Protein AF-T1BQ71-F1 (afdb_monomer)

Secondary structure (DSSP, 8-state):
-EEEEEEEEETTEEEEEEEE----SSPPPSS--SS---EEE-SSEEEEETTS-EEEPP-HHHHHHHHHHHHHHHHHTSPTTSHHHHHHHHHHHTT-

Structure (mmCIF, N/CA/C/O backbone):
data_AF-T1BQ71-F1
#
_entry.id   AF-T1BQ71-F1
#
loop_
_atom_site.group_PDB
_atom_site.id
_atom_site.type_symbol
_atom_site.label_atom_id
_atom_site.label_alt_id
_atom_site.label_comp_id
_atom_site.label_asym_id
_atom_site.label_entity_id
_atom_site.label_seq_id
_atom_site.pdbx_PDB_ins_code
_atom_site.Cartn_x
_atom_site.Cartn_y
_atom_site.Cartn_z
_atom_site.occupancy
_atom_site.B_iso_or_equiv
_atom_site.auth_seq_id
_atom_site.auth_comp_id
_atom_site.auth_asym_id
_atom_site.auth_atom_id
_atom_site.pdbx_PDB_model_num
ATOM 1 N N . ARG A 1 1 ? -10.513 24.372 6.478 1.00 85.62 1 ARG A N 1
ATOM 2 C CA . ARG A 1 1 ? -9.535 25.338 5.895 1.00 85.62 1 ARG A CA 1
ATOM 3 C C . ARG A 1 1 ? -8.284 24.596 5.413 1.00 85.62 1 ARG A C 1
ATOM 5 O O . ARG A 1 1 ? -7.775 23.786 6.172 1.00 85.62 1 ARG A O 1
ATOM 12 N N . VAL A 1 2 ? -7.765 24.852 4.202 1.00 90.38 2 VAL A N 1
ATOM 13 C CA . VAL A 1 2 ? -6.501 24.230 3.730 1.00 90.38 2 VAL A CA 1
ATOM 14 C C . VAL A 1 2 ? -5.316 24.754 4.546 1.00 90.38 2 VAL A C 1
ATOM 16 O O . VAL A 1 2 ? -5.191 25.960 4.754 1.00 90.38 2 VAL A O 1
ATOM 19 N N . LYS A 1 3 ? -4.466 23.841 5.019 1.00 93.19 3 LYS A N 1
ATOM 20 C CA . LYS A 1 3 ? -3.252 24.126 5.795 1.00 93.19 3 LYS A CA 1
ATOM 21 C C . LYS A 1 3 ? -1.999 24.063 4.943 1.00 93.19 3 LYS A C 1
ATOM 23 O O . LYS A 1 3 ? -1.131 24.920 5.067 1.00 93.19 3 LYS A O 1
ATOM 28 N N . THR A 1 4 ? -1.914 23.059 4.079 1.00 95.31 4 THR A N 1
ATOM 29 C CA . THR A 1 4 ? -0.730 22.811 3.259 1.00 95.31 4 THR A CA 1
ATOM 30 C C . THR A 1 4 ? -1.160 22.238 1.918 1.00 95.31 4 THR A C 1
ATOM 32 O O . THR A 1 4 ? -2.098 21.444 1.849 1.00 95.31 4 THR A O 1
ATOM 35 N N . CYS A 1 5 ? -0.471 22.659 0.860 1.00 95.62 5 CYS A N 1
ATOM 36 C CA . CYS A 1 5 ? -0.544 22.054 -0.461 1.00 95.62 5 CYS A CA 1
ATOM 37 C C . CYS A 1 5 ? 0.879 21.672 -0.867 1.00 95.62 5 CYS A C 1
ATOM 39 O O . CYS A 1 5 ? 1.713 22.554 -1.074 1.00 95.62 5 CYS A O 1
ATOM 41 N N . THR A 1 6 ? 1.152 20.374 -0.949 1.00 96.88 6 THR A N 1
ATOM 42 C CA . THR A 1 6 ? 2.432 19.853 -1.431 1.00 96.88 6 THR A CA 1
ATOM 43 C C . THR A 1 6 ? 2.238 19.365 -2.855 1.00 96.88 6 THR A C 1
ATOM 45 O O . THR A 1 6 ? 1.397 18.502 -3.111 1.00 96.88 6 THR A O 1
ATOM 48 N N . VAL A 1 7 ? 3.006 19.925 -3.789 1.00 96.69 7 VAL A N 1
ATOM 49 C CA . VAL A 1 7 ? 3.049 19.442 -5.170 1.00 96.69 7 VAL A CA 1
ATOM 50 C C . VAL A 1 7 ? 4.261 18.542 -5.317 1.00 96.69 7 VAL A C 1
ATOM 52 O O . VAL A 1 7 ? 5.396 18.993 -5.170 1.00 96.69 7 VAL A O 1
ATOM 55 N N . GLU A 1 8 ? 4.017 17.276 -5.620 1.00 95.06 8 GLU A N 1
ATOM 56 C CA . GLU A 1 8 ? 5.065 16.279 -5.794 1.00 95.06 8 GLU A CA 1
ATOM 57 C C . GLU A 1 8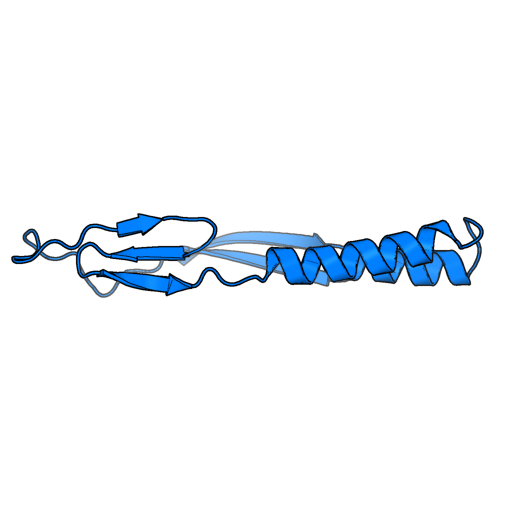 ? 4.922 15.545 -7.124 1.00 95.06 8 GLU A C 1
ATOM 59 O O . GLU A 1 8 ? 3.853 15.496 -7.740 1.00 95.06 8 GLU A O 1
ATOM 64 N N . ARG A 1 9 ? 6.038 14.988 -7.591 1.00 91.56 9 ARG A N 1
ATOM 65 C CA . ARG A 1 9 ? 6.091 14.203 -8.818 1.00 91.56 9 ARG A CA 1
ATOM 66 C C . ARG A 1 9 ? 6.6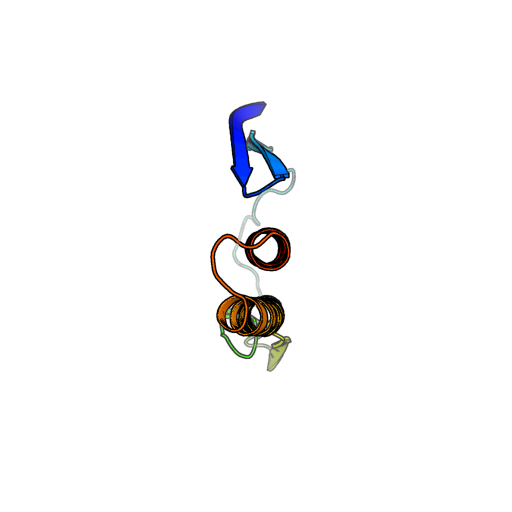28 12.817 -8.511 1.00 91.56 9 ARG A C 1
ATOM 68 O O . ARG A 1 9 ? 7.776 12.680 -8.097 1.00 91.56 9 ARG A O 1
ATOM 75 N N . GLU A 1 10 ? 5.842 11.800 -8.833 1.00 88.31 10 GLU A N 1
ATOM 76 C CA . GLU A 1 10 ? 6.244 10.399 -8.741 1.00 88.31 10 GLU A CA 1
ATOM 77 C C . GLU A 1 10 ? 6.226 9.772 -10.141 1.00 88.31 10 GLU A C 1
ATOM 79 O O . GLU A 1 10 ? 5.188 9.656 -10.802 1.00 88.31 10 GLU A O 1
ATOM 84 N N . GLY A 1 11 ? 7.410 9.414 -10.644 1.00 83.50 11 GLY A N 1
ATOM 85 C CA . GLY A 1 11 ? 7.578 8.917 -12.009 1.00 83.50 11 GLY A CA 1
ATOM 86 C C . GLY A 1 11 ? 7.124 9.932 -13.070 1.00 83.50 11 GLY A C 1
ATOM 87 O O . GLY A 1 11 ? 7.742 10.984 -13.271 1.00 83.50 11 GLY A O 1
ATOM 88 N N . ASP A 1 12 ? 6.061 9.596 -13.802 1.00 81.75 12 ASP A N 1
ATOM 89 C CA . ASP A 1 12 ? 5.435 10.450 -14.818 1.00 81.75 12 ASP A CA 1
ATOM 90 C C . ASP A 1 12 ? 4.124 11.111 -14.360 1.00 81.75 12 ASP A C 1
ATOM 92 O O . ASP A 1 12 ? 3.467 11.764 -15.171 1.00 81.75 12 ASP A O 1
ATOM 96 N N . ARG A 1 13 ? 3.764 10.989 -13.076 1.00 87.00 13 ARG A N 1
ATOM 97 C CA . ARG A 1 13 ? 2.549 11.568 -12.490 1.00 87.00 13 ARG A CA 1
ATOM 98 C C . ARG A 1 13 ? 2.882 12.739 -11.570 1.00 87.00 13 ARG A C 1
ATOM 100 O O . ARG A 1 13 ? 3.891 12.716 -10.869 1.00 87.00 13 ARG A O 1
ATOM 107 N N . TRP A 1 14 ? 2.014 13.744 -11.580 1.00 94.62 14 TRP A N 1
ATOM 108 C CA . TRP A 1 14 ? 2.027 14.861 -10.638 1.00 94.62 14 TRP A CA 1
ATOM 109 C C . TRP A 1 14 ? 0.870 14.704 -9.658 1.00 94.62 14 TRP A C 1
ATOM 111 O O . TRP A 1 14 ? -0.238 14.360 -10.071 1.00 94.62 14 TRP A O 1
ATOM 121 N N . PHE A 1 15 ? 1.129 14.985 -8.387 1.00 94.94 15 PHE A N 1
ATOM 122 C CA . PHE A 1 15 ? 0.147 14.954 -7.314 1.00 94.94 15 PHE A CA 1
ATOM 123 C C . PHE A 1 15 ? 0.115 16.314 -6.621 1.00 94.94 15 PHE A C 1
ATOM 125 O O . PHE A 1 15 ? 1.157 16.919 -6.374 1.00 94.94 15 PHE A O 1
ATOM 132 N N . ALA A 1 16 ? -1.091 16.786 -6.311 1.00 96.38 16 ALA A N 1
ATOM 133 C CA . ALA A 1 16 ? -1.311 17.896 -5.396 1.00 96.38 16 ALA A CA 1
ATOM 134 C C . ALA A 1 16 ? -1.940 17.319 -4.126 1.00 96.38 16 ALA A C 1
ATOM 136 O O . ALA A 1 16 ? -3.104 16.916 -4.131 1.00 96.38 16 ALA A O 1
ATOM 137 N N . VAL A 1 17 ? -1.149 17.229 -3.061 1.00 95.44 17 VAL A N 1
ATOM 138 C CA . VAL A 1 17 ? -1.579 16.691 -1.770 1.00 95.44 17 VAL A CA 1
ATOM 139 C C . VAL A 1 17 ? -2.035 17.852 -0.900 1.00 95.44 17 VAL A C 1
ATOM 141 O O . VAL A 1 17 ? -1.250 18.741 -0.562 1.00 95.44 17 VAL A O 1
ATOM 144 N N . LEU A 1 18 ? -3.323 17.854 -0.566 1.00 96.25 18 LEU A N 1
ATOM 145 C CA . LEU A 1 18 ? -3.970 18.907 0.206 1.00 96.25 18 LEU A CA 1
ATOM 146 C C . LEU A 1 18 ? -4.267 18.400 1.612 1.00 96.25 18 LEU A C 1
ATOM 148 O O . LEU A 1 18 ? -5.066 17.484 1.790 1.00 96.25 18 LEU A O 1
ATOM 152 N N . THR A 1 19 ? -3.686 19.053 2.611 1.00 95.50 19 THR A N 1
ATOM 153 C CA . THR A 1 19 ? -4.073 18.858 4.010 1.00 95.50 19 THR A CA 1
ATOM 154 C C . THR A 1 19 ? -4.989 19.999 4.410 1.00 95.50 19 THR A 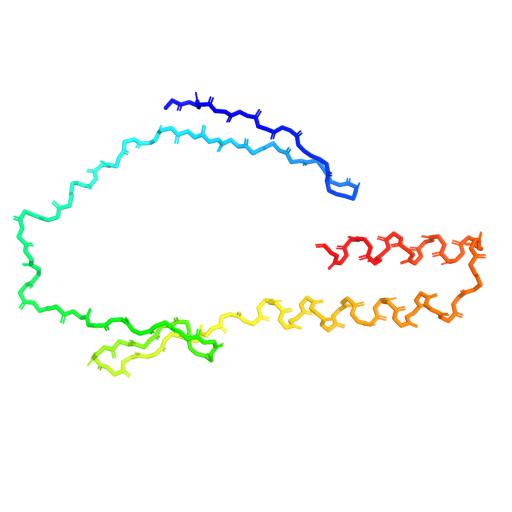C 1
ATOM 156 O O . THR A 1 19 ? -4.643 21.171 4.232 1.00 95.50 19 THR A O 1
ATOM 159 N N . TYR A 1 20 ? -6.156 19.684 4.960 1.00 94.38 20 TYR A N 1
ATOM 160 C CA . TYR A 1 20 ? -7.133 20.680 5.373 1.00 94.38 20 TYR A CA 1
ATOM 161 C C . TYR A 1 20 ? -7.784 20.302 6.700 1.00 94.38 20 TYR A C 1
ATOM 163 O O . TYR A 1 20 ? -7.928 19.132 7.030 1.00 94.38 20 TYR A O 1
ATOM 171 N N . GLU A 1 21 ? -8.182 21.318 7.456 1.00 91.38 21 GLU A N 1
ATOM 172 C CA . GLU A 1 21 ? -9.096 21.156 8.584 1.00 91.38 21 GLU A CA 1
ATOM 173 C C . GLU A 1 21 ? -10.509 20.940 8.050 1.00 91.38 21 GLU A C 1
ATOM 175 O O . GLU A 1 21 ? -11.023 21.795 7.313 1.00 91.38 21 GLU A O 1
ATOM 180 N N . ALA A 1 22 ? -11.109 19.826 8.449 1.00 87.50 22 ALA A N 1
ATOM 181 C CA . ALA A 1 22 ? -12.531 19.558 8.337 1.00 87.50 22 ALA A CA 1
ATOM 182 C C . ALA A 1 22 ? -13.127 19.608 9.745 1.00 87.50 22 ALA A C 1
ATOM 184 O O . ALA A 1 22 ? -12.549 19.040 10.671 1.00 87.50 22 ALA A O 1
ATOM 185 N N . GLU A 1 23 ? -14.258 20.288 9.906 1.00 83.81 23 GLU A N 1
ATOM 186 C CA . GLU A 1 23 ? -15.088 20.075 11.090 1.00 83.81 23 GLU A CA 1
ATOM 187 C C . GLU A 1 23 ? -15.753 18.706 10.941 1.00 83.81 23 GLU A C 1
ATOM 189 O O . GLU A 1 23 ? -16.336 18.417 9.894 1.00 83.81 23 GLU A O 1
ATOM 194 N N . ASP A 1 24 ? -15.625 17.853 11.958 1.00 80.25 24 ASP A N 1
ATOM 195 C CA . ASP A 1 24 ? -16.416 16.629 12.032 1.00 80.25 24 ASP A CA 1
ATOM 196 C C . ASP A 1 24 ? -17.836 17.029 12.459 1.00 80.25 24 ASP A C 1
ATOM 198 O O . ASP A 1 24 ? -18.004 17.577 13.554 1.00 80.25 24 ASP A O 1
ATOM 202 N N . PRO A 1 25 ? -18.865 16.814 11.621 1.00 78.81 25 PRO A N 1
ATOM 203 C CA . PRO A 1 25 ? -20.241 17.122 11.997 1.00 78.81 25 PRO A CA 1
ATOM 204 C C . PRO A 1 25 ? -20.767 16.197 13.105 1.00 78.81 25 PRO A C 1
ATOM 206 O O . PRO A 1 25 ? -21.843 16.446 13.649 1.00 78.81 25 PRO A O 1
ATOM 209 N N . THR A 1 26 ? -20.035 15.131 13.435 1.00 83.56 26 THR A N 1
ATOM 210 C CA . THR A 1 26 ? -20.429 14.102 14.394 1.00 83.56 26 THR A CA 1
ATOM 211 C C . THR A 1 26 ? -19.547 14.192 15.638 1.00 83.56 26 THR A C 1
ATOM 213 O O . THR A 1 26 ? -18.397 13.754 15.615 1.00 83.56 26 THR A O 1
ATOM 216 N N . PRO A 1 27 ? -20.044 14.748 16.756 1.00 76.94 27 PRO A N 1
ATOM 217 C CA . PRO A 1 27 ? -19.291 14.701 17.999 1.00 76.94 27 PRO A CA 1
ATOM 218 C C . PRO A 1 27 ? -19.130 13.241 18.460 1.00 76.94 27 PRO A C 1
ATOM 220 O O . PRO A 1 27 ? -20.038 12.428 18.250 1.00 76.94 27 PRO A O 1
ATOM 223 N N . PRO A 1 28 ? -18.002 12.887 19.106 1.00 78.94 28 PRO A N 1
ATOM 224 C CA . PRO A 1 28 ? -17.851 11.571 19.707 1.00 78.94 28 PRO A CA 1
ATOM 225 C C . PRO A 1 28 ? -18.952 11.338 20.755 1.00 78.94 28 PRO A C 1
ATOM 227 O O . PRO A 1 28 ? -19.412 12.292 21.394 1.00 78.94 28 PRO A O 1
ATOM 230 N N . PRO A 1 29 ? -19.391 10.083 20.949 1.00 80.25 29 PRO A N 1
ATOM 231 C CA . PRO A 1 29 ? -20.441 9.773 21.909 1.00 80.25 29 PRO A CA 1
ATOM 232 C C . PRO A 1 29 ? -20.037 10.212 23.323 1.00 80.25 29 PRO A C 1
ATOM 234 O O . PRO A 1 29 ? -18.897 10.034 23.748 1.00 80.25 29 PRO A O 1
ATOM 237 N N . ALA A 1 30 ? -20.996 10.774 24.064 1.00 82.25 30 ALA A N 1
ATOM 238 C CA . ALA A 1 30 ? -20.782 11.333 25.403 1.00 82.25 30 ALA A CA 1
ATOM 239 C C . ALA A 1 30 ? -20.440 10.280 26.474 1.00 82.25 30 ALA A C 1
ATOM 241 O O . ALA A 1 30 ? -20.090 10.621 27.603 1.00 82.25 30 ALA A O 1
ATOM 242 N N . SER A 1 31 ? -20.586 8.994 26.160 1.00 85.69 31 SER A N 1
ATOM 243 C CA . SER A 1 31 ? -20.301 7.882 27.062 1.00 85.69 31 SER A CA 1
ATOM 244 C C . SER A 1 31 ? -19.804 6.672 26.269 1.00 85.69 31 SER A C 1
ATOM 246 O O . SER A 1 31 ? -20.097 6.569 25.073 1.00 85.69 31 SER A O 1
ATOM 248 N N . PRO A 1 32 ? -19.048 5.759 26.907 1.00 82.56 32 PRO A N 1
ATOM 249 C CA . PRO A 1 32 ? -18.644 4.509 26.280 1.00 82.56 32 PRO A CA 1
ATOM 250 C C . PRO A 1 32 ? -19.860 3.730 25.759 1.00 82.56 32 PRO A C 1
ATOM 252 O O . PRO A 1 32 ? -20.930 3.803 26.367 1.00 82.56 32 PRO A O 1
ATOM 255 N N . PRO A 1 33 ? -19.714 2.972 24.661 1.00 83.38 33 PRO A N 1
ATOM 256 C CA . PRO A 1 33 ? -20.790 2.125 24.168 1.00 83.38 33 PRO A CA 1
ATOM 257 C C . PRO A 1 33 ? -21.169 1.073 25.216 1.00 83.38 33 PRO A C 1
ATOM 259 O O . PRO A 1 33 ? -20.296 0.494 25.863 1.00 83.38 33 PRO A O 1
ATOM 262 N N . GLU A 1 34 ? -22.467 0.791 25.339 1.00 87.69 34 GLU A N 1
ATOM 263 C CA . GLU A 1 34 ? -23.000 -0.240 26.246 1.00 87.69 34 GLU A CA 1
ATOM 264 C C . GLU A 1 34 ? -22.405 -1.628 25.956 1.00 87.69 34 GLU A C 1
ATOM 266 O O . GLU A 1 34 ? -22.196 -2.433 26.861 1.00 87.69 34 GLU A O 1
ATOM 271 N N . THR A 1 35 ? -22.081 -1.885 24.687 1.00 88.31 35 THR A N 1
ATOM 272 C CA . THR A 1 35 ? -21.463 -3.124 24.210 1.00 88.31 35 THR A CA 1
ATOM 273 C C . THR A 1 35 ? -20.158 -2.814 23.472 1.00 88.31 35 THR A C 1
ATOM 275 O O . THR A 1 35 ? -20.179 -2.560 22.262 1.00 88.31 35 THR A O 1
ATOM 278 N N . PRO A 1 36 ? -19.006 -2.799 24.162 1.00 89.00 36 PRO A N 1
ATOM 279 C CA . PRO A 1 36 ? -17.724 -2.580 23.508 1.00 89.00 36 PRO A CA 1
ATOM 280 C C . PRO A 1 36 ? -17.354 -3.776 22.619 1.00 89.00 36 PRO A C 1
ATOM 282 O O . PRO A 1 36 ? -17.520 -4.932 23.007 1.00 89.00 36 PRO A O 1
ATOM 285 N N . VAL A 1 37 ? -16.811 -3.493 21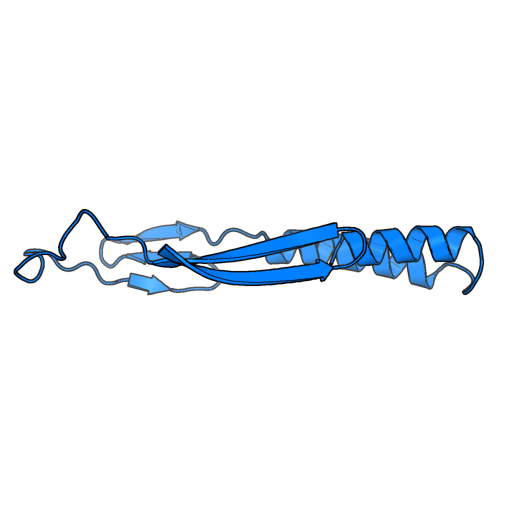.433 1.00 92.81 37 VAL A N 1
ATOM 286 C CA . VAL A 1 37 ? -16.278 -4.505 20.511 1.00 92.81 37 VAL A CA 1
ATOM 287 C C . VAL A 1 37 ? -14.762 -4.372 20.465 1.00 92.81 37 VAL A C 1
ATOM 289 O O . VAL A 1 37 ? -14.234 -3.308 20.145 1.00 92.81 37 VAL A O 1
ATOM 292 N N . GLY A 1 38 ? -14.059 -5.455 20.794 1.00 93.12 38 GLY A N 1
ATOM 293 C CA . GLY A 1 38 ? -12.611 -5.533 20.629 1.00 93.12 38 GLY A CA 1
ATOM 294 C C . GLY A 1 38 ? -12.252 -5.687 19.155 1.00 93.12 38 GLY A C 1
ATOM 295 O O . GLY A 1 38 ? -12.905 -6.451 18.446 1.00 93.12 38 GLY A O 1
ATOM 296 N N . VAL A 1 39 ? -11.216 -4.977 18.707 1.00 95.75 39 VAL A N 1
ATOM 297 C CA . VAL A 1 39 ? -10.697 -5.042 17.335 1.00 95.75 39 VAL A CA 1
ATOM 298 C C . VAL A 1 39 ? -9.237 -5.477 17.384 1.00 95.75 39 VAL A C 1
ATOM 300 O O . VAL A 1 39 ? -8.406 -4.768 17.947 1.00 95.75 39 VAL A O 1
ATOM 303 N N . ASP A 1 40 ? -8.927 -6.620 16.776 1.00 95.12 40 ASP A N 1
ATOM 304 C CA . ASP A 1 40 ? -7.555 -7.085 16.549 1.00 95.12 40 ASP A CA 1
ATOM 305 C C . ASP A 1 40 ? -7.176 -6.900 15.074 1.00 95.12 40 ASP A C 1
ATOM 307 O O . ASP A 1 40 ? -7.902 -7.356 14.189 1.00 95.12 40 ASP A O 1
ATOM 311 N N . LEU A 1 41 ? -6.067 -6.211 14.793 1.00 93.00 41 LEU A N 1
ATOM 312 C CA . LEU A 1 41 ? -5.638 -5.885 13.428 1.00 93.00 41 LEU A CA 1
ATOM 313 C C . LEU A 1 41 ? -4.541 -6.842 12.951 1.00 93.00 41 LEU A C 1
ATOM 315 O O . LEU A 1 41 ? -3.530 -7.023 13.628 1.00 93.00 41 LEU A O 1
ATOM 319 N N . GLY A 1 42 ? -4.695 -7.402 11.748 1.00 89.31 42 GLY A N 1
ATOM 320 C CA . GLY A 1 42 ? -3.808 -8.448 11.239 1.00 89.31 42 GLY A CA 1
ATOM 321 C C . GLY A 1 42 ? -3.399 -8.315 9.768 1.00 89.31 42 GLY A C 1
ATOM 322 O O . GLY A 1 42 ? -3.874 -7.475 9.006 1.00 89.31 42 GLY A O 1
ATOM 323 N N . LEU A 1 43 ? -2.473 -9.190 9.353 1.00 84.00 43 LEU A N 1
ATOM 324 C CA . LEU A 1 43 ? -1.986 -9.274 7.966 1.00 84.00 43 LEU A CA 1
ATOM 325 C C . LEU A 1 43 ? -2.829 -10.208 7.085 1.00 84.00 43 LEU A C 1
ATOM 327 O O . LEU A 1 43 ? -2.865 -10.042 5.865 1.00 84.00 43 LEU A O 1
ATOM 331 N N . THR A 1 44 ? -3.455 -11.219 7.691 1.00 86.25 44 THR A N 1
ATOM 332 C CA . THR A 1 44 ? -4.341 -12.165 6.993 1.00 86.25 44 THR A CA 1
ATOM 333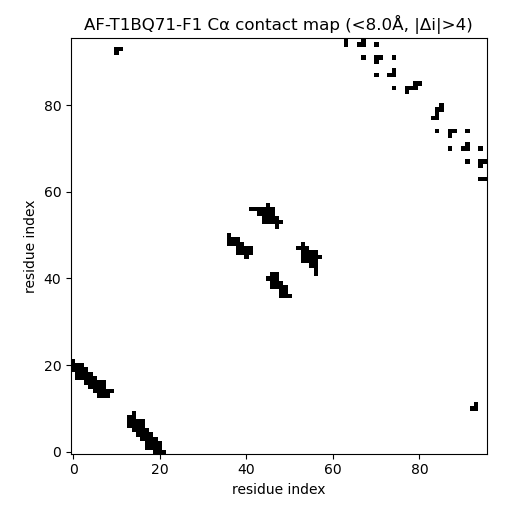 C C . THR A 1 44 ? -5.761 -11.609 6.926 1.00 86.25 44 THR A C 1
ATOM 335 O O . THR A 1 44 ? -6.340 -11.538 5.846 1.00 86.25 44 THR A O 1
ATOM 338 N N . HIS A 1 45 ? -6.269 -11.138 8.064 1.00 91.19 45 HIS A N 1
ATOM 339 C CA . HIS A 1 45 ? -7.523 -10.404 8.196 1.00 91.19 45 HIS A CA 1
ATOM 340 C C . HIS A 1 45 ? -7.177 -8.986 8.634 1.00 91.19 45 HIS A C 1
ATOM 342 O O . HIS A 1 45 ? -6.384 -8.824 9.557 1.00 91.19 45 HIS A O 1
ATOM 348 N N . LEU A 1 46 ? -7.740 -7.979 7.965 1.00 91.94 46 LEU A N 1
ATOM 349 C CA . LEU A 1 46 ? -7.559 -6.574 8.318 1.00 91.94 46 LEU A CA 1
ATOM 350 C C . LEU A 1 46 ? -7.984 -6.327 9.764 1.00 91.94 46 LEU A C 1
ATOM 352 O O . LEU A 1 46 ? -7.269 -5.648 10.492 1.00 91.94 46 LEU A O 1
ATOM 356 N N . ALA A 1 47 ? -9.131 -6.887 10.151 1.00 95.56 47 ALA A N 1
ATOM 357 C CA . ALA A 1 47 ? -9.685 -6.775 11.488 1.00 95.56 47 ALA A CA 1
ATOM 358 C C . ALA A 1 47 ? -10.409 -8.069 11.875 1.00 95.56 47 ALA A C 1
ATOM 360 O O . ALA A 1 47 ? -11.157 -8.615 11.067 1.00 95.56 47 ALA A O 1
ATOM 361 N N . THR A 1 48 ? -10.221 -8.524 13.109 1.00 96.25 48 THR A N 1
ATOM 362 C CA . THR A 1 48 ? -11.049 -9.551 13.750 1.00 96.25 48 THR A CA 1
ATOM 363 C C . THR A 1 48 ? -11.771 -8.907 14.923 1.00 96.25 48 THR A C 1
ATOM 365 O O . THR A 1 48 ? -11.140 -8.266 15.765 1.00 96.25 48 THR A O 1
ATOM 368 N N . LEU A 1 49 ? -13.091 -9.046 14.960 1.00 96.12 49 LEU A N 1
ATOM 369 C CA . LEU A 1 49 ? -13.937 -8.483 16.001 1.00 96.12 49 LEU A CA 1
ATOM 370 C C . LEU A 1 49 ? -14.159 -9.503 17.118 1.00 96.12 49 LEU A C 1
ATOM 372 O O . LEU A 1 49 ? -14.280 -10.703 16.867 1.00 96.12 49 LEU A O 1
ATOM 376 N N . SER A 1 50 ? -14.314 -9.032 18.356 1.00 94.81 50 SER A N 1
ATOM 377 C CA . SER A 1 50 ? -14.699 -9.889 19.491 1.00 94.81 50 SER A CA 1
ATOM 378 C C . SER A 1 50 ? -16.080 -10.543 19.329 1.00 94.81 50 SER A C 1
ATOM 380 O O . SER A 1 50 ? -16.424 -11.449 20.081 1.00 94.81 50 SER A O 1
ATOM 382 N N . THR A 1 51 ? -16.867 -10.102 18.346 1.00 94.06 51 THR A N 1
ATOM 383 C CA . THR A 1 51 ? -18.131 -10.717 17.914 1.00 94.06 51 THR A CA 1
ATOM 384 C C . THR A 1 51 ? -17.930 -11.970 17.049 1.00 94.06 51 THR A C 1
ATOM 386 O O . THR A 1 51 ? -18.904 -12.643 16.722 1.00 94.06 51 THR A O 1
ATOM 389 N N . GLY A 1 52 ? -16.685 -12.298 16.677 1.00 92.38 52 GLY A N 1
ATOM 390 C CA . GLY A 1 52 ? -16.327 -13.440 15.829 1.00 92.38 52 GLY A CA 1
ATOM 391 C C . GLY A 1 52 ? -16.289 -13.129 14.330 1.00 92.38 52 GLY A C 1
ATOM 392 O O . GLY A 1 52 ? -15.913 -13.992 13.539 1.00 92.38 52 GLY A O 1
ATOM 393 N N . GLU A 1 53 ? -16.652 -11.911 13.924 1.00 96.19 53 GLU A N 1
ATOM 394 C CA . GLU A 1 53 ? -16.544 -11.465 12.535 1.00 96.19 53 GLU A CA 1
ATOM 395 C C . GLU A 1 53 ?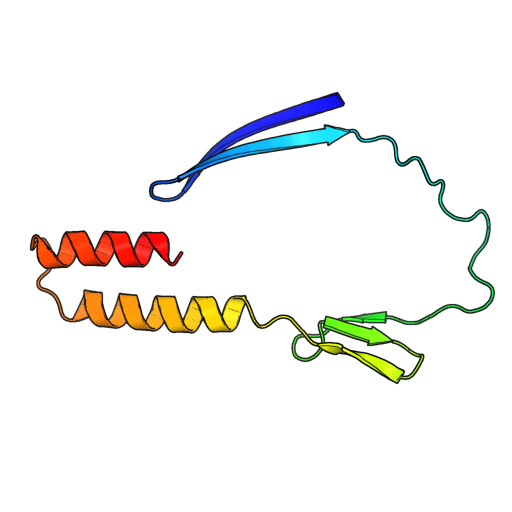 -15.087 -11.150 12.167 1.00 96.19 53 GLU A C 1
ATOM 397 O O . GLU A 1 53 ? -14.347 -10.559 12.955 1.00 96.19 53 GLU A O 1
ATOM 402 N N . ALA A 1 54 ? -14.683 -11.505 10.946 1.00 95.00 54 ALA A N 1
ATOM 403 C CA . ALA A 1 54 ? -13.372 -11.174 10.406 1.00 95.00 54 ALA A CA 1
ATOM 404 C C . ALA A 1 54 ? -13.497 -10.450 9.060 1.00 95.00 54 ALA A C 1
ATOM 406 O O . ALA A 1 54 ? -14.177 -10.907 8.142 1.00 95.00 54 ALA A O 1
ATOM 407 N N . VAL A 1 55 ? -12.786 -9.334 8.932 1.00 94.44 55 VAL A N 1
ATOM 408 C CA . VAL A 1 55 ? -12.668 -8.546 7.706 1.00 94.44 55 VAL A CA 1
ATOM 409 C C . VAL A 1 55 ? -11.391 -8.964 6.988 1.00 94.44 55 VAL A C 1
ATOM 411 O O . VAL A 1 55 ? -10.293 -8.796 7.510 1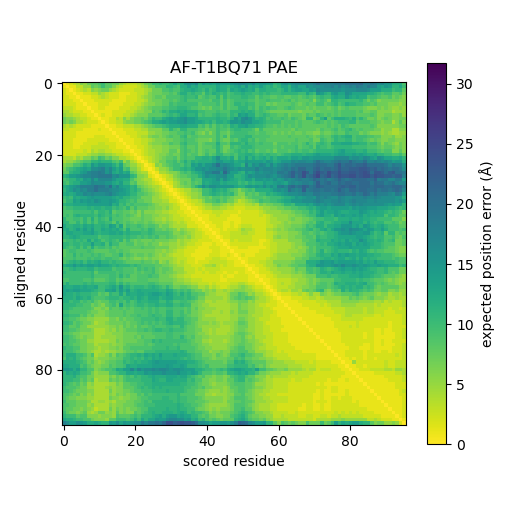.00 94.44 55 VAL A O 1
ATOM 414 N N . GLU A 1 56 ? -11.508 -9.501 5.775 1.00 92.81 56 GLU A N 1
ATOM 415 C CA . GLU A 1 56 ? -10.358 -9.924 4.964 1.00 92.81 56 GLU A CA 1
ATOM 416 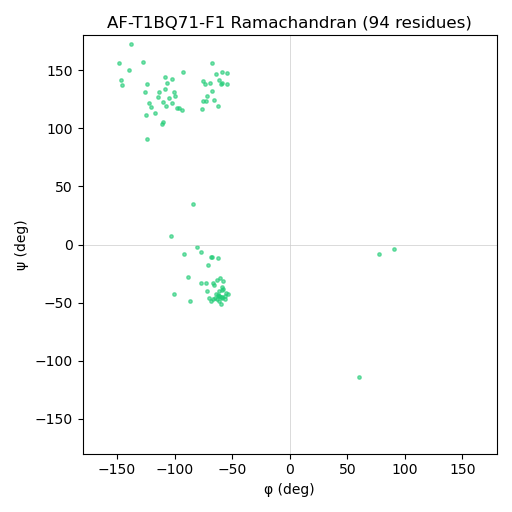C C . GLU A 1 56 ? -9.390 -8.769 4.668 1.00 92.81 56 GLU A 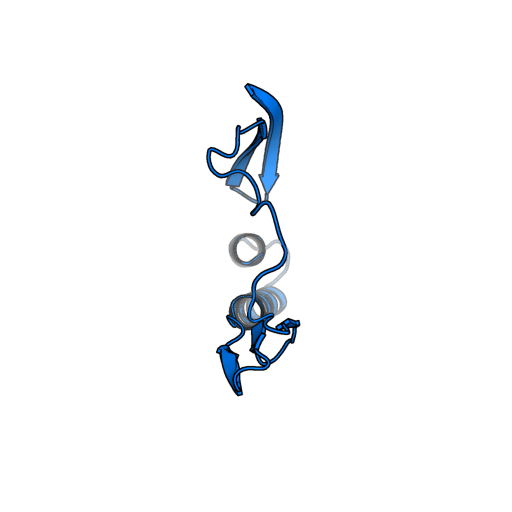C 1
ATOM 418 O O . GLU A 1 56 ? -9.798 -7.661 4.308 1.00 92.81 56 GLU A O 1
ATOM 423 N N . ALA A 1 57 ? -8.083 -9.038 4.753 1.00 89.44 57 ALA A N 1
ATOM 424 C CA . ALA A 1 57 ? -7.081 -8.046 4.388 1.00 89.44 57 ALA A CA 1
ATOM 425 C C . ALA A 1 57 ? -7.037 -7.865 2.859 1.00 89.44 57 ALA A C 1
ATOM 427 O O . ALA A 1 57 ? -6.784 -8.827 2.115 1.00 89.44 57 ALA A O 1
ATOM 428 N N . PRO A 1 58 ? -7.221 -6.639 2.335 1.00 86.81 58 PRO A N 1
ATOM 429 C CA . PRO A 1 58 ? -7.128 -6.415 0.903 1.00 86.81 58 PRO A CA 1
ATOM 430 C C . PRO A 1 58 ? -5.691 -6.667 0.422 1.00 86.81 58 PRO A C 1
ATOM 432 O O . PRO A 1 58 ? -4.720 -6.072 0.880 1.00 86.81 58 PRO A O 1
ATOM 435 N N . LYS A 1 59 ? -5.535 -7.555 -0.564 1.00 84.25 59 LYS A N 1
ATOM 436 C CA . LYS A 1 59 ? -4.223 -8.038 -1.044 1.00 84.25 59 LYS A CA 1
ATOM 437 C C . LYS A 1 59 ? -3.572 -7.099 -2.074 1.00 84.25 59 LYS A C 1
ATOM 439 O O . LYS A 1 59 ? -2.930 -7.572 -3.016 1.00 84.25 59 LYS A O 1
ATOM 444 N N . PHE A 1 60 ? -3.753 -5.781 -1.935 1.00 84.75 60 PHE A N 1
ATOM 445 C CA . PHE A 1 60 ? -3.245 -4.781 -2.889 1.00 84.75 60 PHE A CA 1
ATOM 446 C C . PHE A 1 60 ? -1.721 -4.860 -3.025 1.00 84.75 60 PHE A C 1
ATOM 448 O O . PHE A 1 60 ? -1.208 -4.951 -4.141 1.00 84.75 60 PHE A O 1
ATOM 455 N N . PHE A 1 61 ? -1.016 -4.958 -1.895 1.00 82.31 61 PHE A N 1
ATOM 456 C CA . PHE A 1 61 ? 0.441 -5.030 -1.865 1.00 82.31 61 PHE A CA 1
ATOM 457 C C . PHE A 1 61 ? 0.964 -6.265 -2.605 1.00 82.31 61 PHE A C 1
ATOM 459 O O . PHE A 1 61 ? 1.804 -6.147 -3.493 1.00 82.31 61 PHE A O 1
ATOM 466 N N . ARG A 1 62 ? 0.402 -7.452 -2.329 1.00 85.75 62 ARG A N 1
ATOM 467 C CA . ARG A 1 62 ? 0.822 -8.691 -3.009 1.00 85.75 62 ARG A CA 1
ATOM 468 C C . ARG A 1 62 ? 0.598 -8.629 -4.521 1.00 85.75 62 ARG A C 1
ATOM 470 O O . ARG A 1 62 ? 1.437 -9.100 -5.285 1.00 85.75 62 ARG A O 1
ATOM 477 N N . ARG A 1 63 ? -0.520 -8.051 -4.976 1.00 87.19 63 ARG A N 1
ATOM 478 C CA . ARG A 1 63 ? -0.798 -7.885 -6.416 1.00 87.19 63 ARG A CA 1
ATOM 479 C C . ARG A 1 63 ? 0.217 -6.946 -7.072 1.00 87.19 63 ARG A C 1
ATOM 481 O O . ARG A 1 63 ? 0.758 -7.288 -8.126 1.00 87.19 63 ARG A O 1
ATOM 488 N N . ALA A 1 64 ? 0.501 -5.808 -6.440 1.00 89.75 64 ALA A N 1
ATOM 489 C CA . ALA A 1 64 ? 1.504 -4.856 -6.912 1.00 89.75 64 ALA A CA 1
ATOM 490 C C . ALA A 1 64 ? 2.904 -5.492 -6.963 1.00 89.75 64 ALA A C 1
ATOM 492 O O . ALA A 1 64 ? 3.587 -5.412 -7.985 1.00 89.75 64 ALA A O 1
ATOM 493 N N . GLU A 1 65 ? 3.289 -6.232 -5.921 1.00 92.06 65 GLU A N 1
ATOM 494 C CA . GLU A 1 65 ? 4.579 -6.915 -5.828 1.00 92.06 65 GLU A CA 1
ATOM 495 C C . GLU A 1 65 ? 4.784 -7.930 -6.967 1.00 92.06 65 GLU A C 1
ATOM 497 O O . GLU A 1 65 ? 5.840 -7.959 -7.607 1.00 92.06 65 GLU A O 1
ATOM 502 N N . VAL A 1 66 ? 3.768 -8.745 -7.279 1.00 93.88 66 VAL A N 1
ATOM 503 C CA . VAL A 1 66 ? 3.825 -9.711 -8.391 1.00 93.88 66 VAL A CA 1
ATOM 504 C C . VAL A 1 66 ? 4.032 -9.002 -9.732 1.00 93.88 66 VAL A C 1
ATOM 506 O O . VAL A 1 66 ? 4.855 -9.436 -10.551 1.00 93.88 66 VAL A O 1
ATOM 509 N N . LEU A 1 67 ? 3.311 -7.902 -9.971 1.00 93.75 67 LEU A N 1
ATOM 510 C CA . LEU A 1 67 ? 3.462 -7.105 -11.187 1.00 93.75 67 LEU A CA 1
ATOM 511 C C . LEU A 1 67 ? 4.864 -6.494 -11.277 1.00 93.75 67 LEU A C 1
ATOM 513 O O . LEU A 1 67 ? 5.520 -6.645 -12.315 1.00 93.75 67 LEU A O 1
ATOM 517 N N . LEU A 1 68 ? 5.351 -5.889 -10.193 1.00 94.62 68 LEU A N 1
ATOM 518 C CA . LEU A 1 68 ? 6.676 -5.281 -10.121 1.00 94.62 68 LEU A CA 1
ATOM 519 C C . LEU A 1 68 ? 7.778 -6.315 -10.389 1.00 94.62 68 LEU A C 1
ATOM 521 O O . LEU A 1 68 ? 8.585 -6.123 -11.303 1.00 94.62 68 LEU A O 1
ATOM 525 N N . LYS A 1 69 ? 7.757 -7.464 -9.696 1.00 96.12 69 LYS A N 1
ATOM 526 C CA . LYS A 1 69 ? 8.696 -8.582 -9.922 1.00 96.12 69 LYS A CA 1
ATOM 527 C C . LYS A 1 69 ? 8.703 -9.023 -11.387 1.00 96.12 69 LYS A C 1
ATOM 529 O O . LYS A 1 69 ? 9.765 -9.232 -11.983 1.00 96.12 69 LYS A O 1
ATOM 534 N N . ARG A 1 70 ? 7.526 -9.123 -12.018 1.00 96.75 70 ARG A N 1
ATOM 535 C CA . ARG A 1 70 ? 7.409 -9.492 -13.438 1.00 96.75 70 ARG A CA 1
ATOM 536 C C . ARG A 1 70 ? 8.052 -8.455 -14.360 1.00 96.75 70 ARG A C 1
ATOM 538 O O . ARG A 1 70 ? 8.711 -8.855 -15.323 1.00 96.75 70 ARG A O 1
ATOM 545 N N . GLN A 1 71 ? 7.860 -7.157 -14.114 1.00 96.56 71 GLN A N 1
ATOM 546 C CA . GLN A 1 71 ? 8.465 -6.105 -14.940 1.00 96.56 71 GLN A CA 1
ATOM 547 C C . GLN A 1 71 ? 9.977 -5.997 -14.722 1.00 96.56 71 GLN A C 1
ATOM 549 O O . GLN A 1 71 ? 10.711 -5.885 -15.705 1.00 96.56 71 GLN A O 1
ATOM 554 N N . GLN A 1 72 ? 10.449 -6.129 -13.480 1.00 96.31 72 GLN A N 1
ATOM 555 C CA . GLN A 1 72 ? 11.875 -6.158 -13.140 1.00 96.31 72 GLN A CA 1
ATOM 556 C C . GLN A 1 72 ? 12.596 -7.310 -13.855 1.00 96.31 72 GLN A C 1
ATOM 558 O O . GLN A 1 72 ? 13.599 -7.102 -14.535 1.00 96.31 72 GLN A O 1
ATOM 563 N N . ARG A 1 73 ? 12.014 -8.519 -13.848 1.00 97.69 73 ARG A N 1
ATOM 564 C CA . ARG A 1 73 ? 12.565 -9.679 -14.574 1.00 97.69 73 ARG A CA 1
ATOM 565 C C . ARG A 1 73 ? 12.599 -9.487 -16.097 1.00 97.69 73 ARG A C 1
ATOM 567 O O . ARG A 1 73 ? 13.447 -10.051 -16.784 1.00 97.69 73 ARG A O 1
ATOM 574 N N . LYS A 1 74 ? 11.659 -8.724 -16.666 1.00 97.38 74 LYS A N 1
ATOM 575 C CA . LYS A 1 74 ? 11.698 -8.355 -18.094 1.00 97.38 74 LYS A CA 1
ATOM 576 C C . LYS A 1 74 ? 12.777 -7.314 -18.383 1.00 97.38 74 LYS A C 1
ATOM 578 O O . LYS A 1 74 ? 13.308 -7.318 -19.491 1.00 97.38 74 LYS A O 1
ATOM 583 N N . LEU A 1 75 ? 13.049 -6.412 -17.440 1.00 97.38 75 LEU A N 1
ATOM 584 C CA . LEU A 1 75 ? 14.072 -5.380 -17.567 1.00 97.38 75 LEU A CA 1
ATOM 585 C C . LEU A 1 75 ? 15.478 -5.983 -17.520 1.00 97.38 75 LEU A C 1
ATOM 587 O O . LEU A 1 75 ? 16.285 -5.664 -18.389 1.00 97.38 75 LEU A O 1
ATOM 591 N N . SER A 1 76 ? 15.738 -6.893 -16.574 1.00 97.00 76 SER A N 1
ATOM 592 C CA . SER A 1 76 ? 17.062 -7.507 -16.376 1.00 97.00 76 SER A CA 1
ATOM 593 C C . SER A 1 76 ? 17.567 -8.284 -17.594 1.00 97.00 76 SER A C 1
ATOM 595 O O . SER A 1 76 ? 18.764 -8.338 -17.841 1.00 97.00 76 SER A O 1
ATOM 597 N N . ARG A 1 77 ? 16.658 -8.835 -18.407 1.00 97.31 77 ARG A N 1
ATOM 598 C CA . ARG A 1 77 ? 16.986 -9.559 -19.648 1.00 97.31 77 ARG A CA 1
ATOM 599 C C . ARG A 1 77 ? 17.279 -8.654 -20.850 1.00 97.31 77 ARG A C 1
ATOM 601 O O . ARG A 1 77 ? 17.515 -9.158 -21.943 1.00 97.31 77 ARG A O 1
ATOM 608 N N . LYS A 1 78 ? 17.173 -7.328 -20.712 1.00 96.69 78 LYS A N 1
ATOM 609 C CA . LYS A 1 78 ? 17.366 -6.376 -21.818 1.00 96.69 78 LYS A CA 1
ATOM 610 C C . LYS A 1 78 ? 18.736 -5.715 -21.721 1.00 96.69 78 LYS A C 1
ATOM 612 O O . LYS A 1 78 ? 19.161 -5.337 -20.638 1.00 96.69 78 LYS A O 1
ATOM 617 N N . HIS A 1 79 ? 19.367 -5.481 -22.872 1.00 97.50 79 HIS A N 1
ATOM 618 C CA . HIS A 1 79 ? 20.632 -4.751 -22.941 1.00 97.50 79 HIS A CA 1
ATOM 619 C C . HIS A 1 79 ? 20.463 -3.316 -22.428 1.00 97.50 79 HIS A C 1
ATOM 621 O O . HIS A 1 79 ? 19.666 -2.543 -22.983 1.00 97.50 79 HIS A O 1
ATOM 627 N N . ARG A 1 80 ? 21.193 -2.977 -21.361 1.00 95.44 80 ARG A N 1
ATOM 628 C CA . ARG A 1 80 ? 21.136 -1.670 -20.698 1.00 95.44 80 ARG A CA 1
ATOM 629 C C . ARG A 1 80 ? 21.395 -0.550 -21.708 1.00 95.44 80 ARG A C 1
ATOM 631 O O . ARG A 1 80 ? 22.219 -0.680 -22.603 1.00 95.44 80 ARG A O 1
ATOM 638 N N . GLY A 1 81 ? 20.630 0.536 -21.610 1.00 92.56 81 GLY A N 1
ATOM 639 C CA . GLY A 1 81 ? 20.750 1.680 -22.523 1.00 92.56 81 GLY A CA 1
ATOM 640 C C . GLY A 1 81 ? 20.121 1.490 -23.912 1.00 92.56 81 GLY A C 1
ATOM 641 O O . GLY A 1 81 ? 19.978 2.466 -24.640 1.00 92.56 81 GLY A O 1
ATOM 642 N N . SER A 1 82 ? 19.663 0.290 -24.286 1.00 97.19 82 SER A N 1
ATOM 643 C CA . SER A 1 82 ? 18.894 0.119 -25.529 1.00 97.19 82 SER A CA 1
ATOM 644 C C . SER A 1 82 ? 17.522 0.809 -25.455 1.00 97.19 82 SER A C 1
ATOM 646 O O . SER A 1 82 ? 16.940 0.967 -24.379 1.00 97.19 82 SER A O 1
ATOM 648 N N . HIS A 1 83 ? 16.939 1.157 -26.608 1.00 97.06 83 HIS A N 1
ATOM 649 C CA . HIS A 1 83 ? 15.584 1.727 -26.674 1.00 97.06 83 HIS A CA 1
ATOM 650 C C . HIS A 1 83 ? 14.536 0.822 -25.992 1.00 97.06 83 HIS A C 1
ATOM 652 O O . HIS A 1 83 ? 13.699 1.277 -25.210 1.00 97.06 83 HIS A O 1
ATOM 658 N N . LYS A 1 84 ? 14.633 -0.498 -26.212 1.00 96.44 84 LYS A N 1
ATOM 659 C CA . LYS A 1 84 ? 13.753 -1.494 -25.579 1.00 96.44 84 LYS A CA 1
ATOM 660 C C . LYS A 1 84 ? 13.952 -1.561 -24.060 1.00 96.44 84 LYS A C 1
ATOM 662 O O . LYS A 1 84 ? 12.977 -1.817 -23.353 1.00 96.44 84 LYS A O 1
ATOM 667 N N . TRP A 1 85 ? 15.178 -1.364 -23.567 1.00 97.62 85 TRP A N 1
ATOM 668 C CA . TRP A 1 85 ? 15.471 -1.302 -22.132 1.00 97.62 85 TRP A CA 1
ATOM 669 C C . TRP A 1 85 ? 14.863 -0.053 -21.499 1.00 97.62 85 TRP A C 1
ATOM 671 O O . TRP A 1 85 ? 14.108 -0.194 -20.542 1.00 97.62 85 TRP A O 1
ATOM 681 N N . ARG A 1 86 ? 15.064 1.135 -22.090 1.00 95.69 86 ARG A N 1
ATOM 682 C CA . ARG A 1 86 ? 14.470 2.392 -21.590 1.00 95.69 86 ARG A CA 1
ATOM 683 C C . ARG A 1 86 ? 12.945 2.298 -21.487 1.00 95.69 86 ARG A C 1
ATOM 685 O O . ARG A 1 86 ? 12.388 2.562 -20.428 1.00 95.69 86 ARG A O 1
ATOM 692 N N . LYS A 1 87 ? 12.277 1.788 -22.533 1.00 95.12 87 LYS A N 1
ATOM 693 C CA . LYS A 1 87 ? 10.817 1.565 -22.526 1.00 95.12 87 LYS A CA 1
ATOM 694 C C . LYS A 1 87 ? 10.364 0.626 -21.401 1.00 95.12 87 LYS A C 1
ATOM 696 O O . LYS A 1 87 ? 9.282 0.796 -20.846 1.00 95.12 87 LYS A O 1
ATOM 701 N N . GLN A 1 88 ? 11.157 -0.396 -21.081 1.00 96.50 88 GLN A N 1
ATOM 702 C CA . GLN A 1 88 ? 10.839 -1.323 -19.996 1.00 96.50 88 GLN A CA 1
ATOM 703 C C . GLN A 1 88 ? 11.132 -0.722 -18.616 1.00 96.50 88 GLN A C 1
ATOM 705 O O . GLN A 1 88 ? 10.387 -1.017 -17.687 1.00 96.50 88 GLN A O 1
ATOM 710 N N . ALA A 1 89 ? 12.150 0.130 -18.484 1.00 94.31 89 ALA A N 1
ATOM 711 C CA . ALA A 1 89 ? 12.452 0.837 -17.242 1.00 94.31 89 ALA A CA 1
ATOM 712 C C . ALA A 1 89 ? 11.292 1.764 -16.850 1.00 94.31 89 ALA A C 1
ATOM 714 O O . ALA A 1 89 ? 10.819 1.704 -15.722 1.00 94.31 89 ALA A O 1
ATOM 715 N N . THR A 1 90 ? 10.721 2.504 -17.808 1.00 93.06 90 THR A N 1
ATOM 716 C CA . THR A 1 90 ? 9.508 3.309 -17.573 1.00 93.06 90 THR A CA 1
ATOM 717 C C . THR A 1 90 ? 8.332 2.462 -17.079 1.00 93.06 90 THR A C 1
ATOM 719 O O . THR A 1 90 ? 7.590 2.880 -16.199 1.00 93.06 90 THR A O 1
ATOM 722 N N . ARG A 1 91 ? 8.161 1.239 -17.602 1.00 93.00 91 ARG A N 1
ATOM 723 C CA . ARG A 1 91 ? 7.108 0.321 -17.128 1.00 93.00 91 ARG A CA 1
ATOM 724 C C . ARG A 1 91 ? 7.336 -0.157 -15.698 1.00 93.00 91 ARG A C 1
ATOM 726 O O . ARG A 1 91 ? 6.359 -0.416 -15.015 1.00 93.00 91 ARG A O 1
ATOM 733 N N . VAL A 1 92 ? 8.591 -0.316 -15.277 1.00 92.94 92 VAL A N 1
ATOM 734 C CA . VAL A 1 92 ? 8.926 -0.645 -13.885 1.00 92.94 92 VAL A CA 1
ATOM 735 C C . VAL A 1 92 ? 8.565 0.525 -12.975 1.00 92.94 92 VAL A C 1
ATOM 737 O O . VAL A 1 92 ? 7.880 0.298 -11.989 1.00 92.94 92 VAL A O 1
ATOM 740 N N . VAL A 1 93 ? 8.936 1.756 -13.351 1.00 89.81 93 VAL A N 1
ATOM 741 C CA . VAL A 1 93 ? 8.607 2.975 -12.588 1.00 89.81 93 VAL A CA 1
ATOM 742 C C . VAL A 1 93 ? 7.098 3.152 -12.426 1.00 89.81 93 VAL A C 1
ATOM 744 O O . VAL A 1 93 ? 6.652 3.497 -11.352 1.00 89.81 93 VAL A O 1
ATOM 747 N N . ARG A 1 94 ? 6.299 2.856 -13.457 1.00 86.25 94 ARG A N 1
ATOM 748 C CA . ARG A 1 94 ? 4.827 2.934 -13.372 1.00 86.25 94 ARG A CA 1
ATOM 749 C C . ARG A 1 94 ? 4.170 1.848 -12.512 1.00 86.25 94 ARG A C 1
ATOM 751 O O . ARG A 1 94 ? 2.979 1.948 -12.237 1.00 86.25 94 ARG A O 1
ATOM 758 N N . CYS A 1 95 ? 4.880 0.759 -12.214 1.00 85.56 95 CYS A N 1
ATOM 759 C CA . CYS A 1 95 ? 4.396 -0.292 -11.312 1.00 85.56 95 CYS A CA 1
ATOM 760 C C . CYS A 1 95 ? 4.811 -0.052 -9.858 1.00 85.56 95 CYS A C 1
ATOM 762 O O . CYS A 1 95 ? 4.397 -0.831 -9.000 1.00 85.56 95 CYS A O 1
ATOM 764 N N . HIS A 1 96 ? 5.665 0.944 -9.635 1.00 70.12 96 HIS A N 1
ATOM 765 C CA . HIS A 1 96 ? 5.986 1.489 -8.332 1.00 70.12 96 HIS A CA 1
ATOM 766 C C . HIS A 1 96 ? 4.993 2.616 -8.030 1.00 70.12 96 HIS A C 1
ATOM 768 O O . HIS A 1 96 ? 4.588 2.683 -6.857 1.00 70.12 96 HIS A O 1
#

Solvent-accessible surface area (backbone atoms only — not comparable to full-atom values): 5971 Å² total; per-residue (Å²): 86,80,77,47,76,49,79,48,73,61,84,94,45,78,47,78,48,73,45,60,59,72,85,73,94,68,77,78,73,97,60,83,66,96,74,79,74,52,76,47,76,48,85,73,32,42,33,36,36,72,85,73,53,69,41,73,34,81,61,59,66,62,55,42,49,55,52,32,54,54,38,48,58,58,33,72,77,36,62,82,88,36,72,72,23,52,60,36,48,54,54,36,51,74,51,104

pLDDT: mean 91.13, std 5.81, range [70.12, 97.69]

Radius of gyration: 22.15 Å; Cα contacts (8 Å, |Δi|>4): 97; chains: 1; bounding box: 44×39×54 Å

InterPro domains:
  IPR001959 Probable transposase, IS891/IS1136/IS1341 [PF01385] (20-96)

Organism: NCBI:txid410659

Mean predicted aligned error: 7.88 Å

Nearest PDB structures (foldseek):
  8exa-assembly1_A  TM=6.742E-01  e=1.186E-03  Deinococcus radiodurans R1 = ATCC 13939 = DSM 20539
  8h1j-assembly1_A  TM=6.175E-01  e=2.101E-03  Deinococcus radiodurans R1 = ATCC 13939 = DSM 20539
  8bf8-assembly1_A  TM=6.143E-01  e=7.981E-03  Deinococcus radiodurans R1 = ATCC 13939 = DSM 20539
  8bcv-assembly1_F  TM=8.796E-01  e=9.843E+00  Avena sativa
  5mdn-assembly1_A  TM=4.715E-01  e=5.556E+00  Pyrobaculum calidifontis

Sequence (96 aa):
RVKTCTVEREGDRWFAVLTYEAEDPTPPPASPPETPVGVDLGLTHLATLSTGEAVEAPKFFRRAEVLLKRQQRKLSRKHRGSHKWRKQATRVVRCH

Foldseek 3Di:
DWDDWDWDDQQPDIDTDTDDDDDDPDDDDPDDDPDDWDWDADDQFRTQIPVRDTHGDPCPVVVLVVQLVVLVVVLVPDDPPDPVNVVSVSVNSVSD